Protein AF-K3X6P4-F1 (afdb_monomer)

Foldseek 3Di:
DLVVLPLVVLVVCLVPDPDCPDPVNVVSVVSSLVSVLVVLLVLLLVLLVCCVPQVQLSVLSCVQLVPDPVCSHNVNSDRDDPPDPSRDDDRDPVPDRDSDDDDDD

Solvent-accessible surface area (backbone atoms only — not comparable to full-atom values): 6526 Å² total; per-residue (Å²): 111,67,78,84,63,40,54,71,56,49,51,51,50,59,73,68,51,88,52,80,84,39,71,67,43,50,52,50,49,54,51,43,51,52,53,50,50,54,51,53,47,53,48,51,32,51,31,40,71,37,34,91,80,43,46,70,38,24,49,50,50,36,56,58,66,60,52,56,79,90,64,51,49,76,86,54,50,54,84,80,53,92,83,42,85,72,77,75,58,79,66,84,60,84,88,76,79,74,64,75,80,81,84,85,128

InterPro domains:
  IPR009080 Aminoacyl-tRNA synthetase, class Ia, anticodon-binding [SSF47323] (1-80)

Nearest PDB structures (foldseek):
  4eg3-assembly1_A  TM=8.373E-01  e=2.810E-01  Trypanosoma brucei brucei TREU927
  4eg3-assembly2_B  TM=8.363E-01  e=4.262E-01  Trypanosoma brucei brucei TREU927
  4eg1-assembly2_B  TM=7.317E-0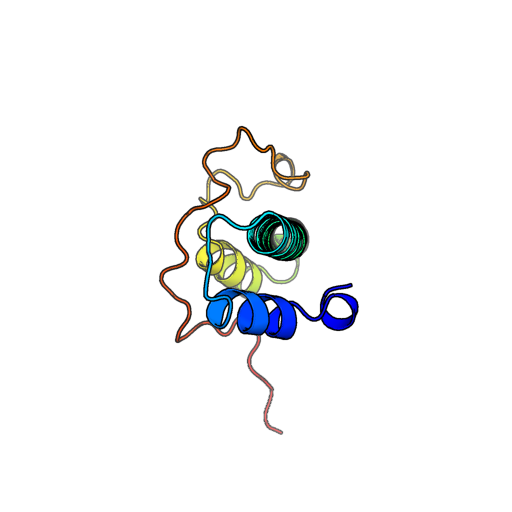1  e=2.532E-01  Trypanosoma brucei brucei TREU927

Radius of gyration: 16.17 Å; Cα contacts (8 Å, |Δi|>4): 77; chains: 1; bounding box: 44×33×37 Å

Organism: Globisporangium ultimum (strain ATCC 200006 / CBS 805.95 / DAOM BR144) (NCBI:txid431595)

Structure (mmCIF, N/CA/C/O backbone):
data_AF-K3X6P4-F1
#
_entry.id   AF-K3X6P4-F1
#
loop_
_atom_site.group_PDB
_atom_site.id
_atom_site.type_symbol
_atom_site.label_atom_id
_atom_site.label_alt_id
_atom_site.label_comp_id
_atom_site.label_asym_id
_atom_site.label_entity_id
_atom_site.label_seq_id
_atom_site.pdbx_PDB_ins_code
_atom_site.Cartn_x
_atom_site.Cartn_y
_atom_site.Cartn_z
_atom_site.occupancy
_atom_site.B_iso_or_equiv
_atom_site.auth_seq_id
_atom_site.auth_comp_id
_atom_site.auth_asym_id
_atom_site.auth_atom_id
_atom_site.pdbx_PDB_model_num
ATOM 1 N N . TYR A 1 1 ? 5.517 5.107 10.371 1.00 94.69 1 TYR A N 1
ATOM 2 C CA . TYR A 1 1 ? 4.160 5.658 10.157 1.00 94.69 1 TYR A CA 1
ATOM 3 C C . TYR A 1 1 ? 3.076 4.618 10.416 1.00 94.69 1 TYR A C 1
ATOM 5 O O . TYR A 1 1 ? 2.321 4.809 11.358 1.00 94.69 1 TYR A O 1
ATOM 13 N N . PHE A 1 2 ? 3.004 3.522 9.646 1.00 96.38 2 PHE A N 1
ATOM 14 C CA . PHE A 1 2 ? 1.934 2.517 9.782 1.00 96.38 2 PHE A CA 1
ATOM 15 C C . PHE A 1 2 ? 1.846 1.910 11.190 1.00 96.38 2 PHE A C 1
ATOM 17 O O . PHE A 1 2 ? 0.784 1.961 11.798 1.00 96.38 2 PHE A O 1
ATOM 24 N N . SER A 1 3 ? 2.972 1.445 11.752 1.00 96.75 3 SER A N 1
ATOM 25 C CA . SER A 1 3 ? 2.991 0.856 13.099 1.00 96.75 3 SER A CA 1
ATOM 26 C C . SER A 1 3 ? 2.550 1.829 14.191 1.00 96.75 3 SER A C 1
ATOM 28 O O . SER A 1 3 ? 1.795 1.437 15.061 1.00 96.75 3 SER A O 1
ATOM 30 N N . ASN A 1 4 ? 2.939 3.106 14.107 1.00 97.69 4 ASN A N 1
ATOM 31 C CA . ASN A 1 4 ? 2.543 4.127 15.087 1.00 97.69 4 ASN A CA 1
ATOM 32 C C . ASN A 1 4 ? 1.044 4.466 15.031 1.00 97.69 4 ASN A C 1
ATOM 34 O O . ASN A 1 4 ? 0.527 5.058 15.969 1.00 97.69 4 ASN A O 1
ATOM 38 N N . ASN A 1 5 ? 0.367 4.169 13.917 1.00 97.31 5 ASN A N 1
ATOM 39 C CA . ASN A 1 5 ? -1.069 4.405 13.758 1.00 97.31 5 ASN A CA 1
ATOM 40 C C . ASN A 1 5 ? -1.923 3.177 14.098 1.00 97.31 5 ASN A C 1
ATOM 42 O O . ASN A 1 5 ? -3.144 3.298 14.120 1.00 97.31 5 ASN A O 1
ATOM 46 N N . GLU A 1 6 ? -1.298 2.013 14.308 1.00 97.31 6 GLU A N 1
ATOM 47 C CA . GLU A 1 6 ? -1.935 0.769 14.759 1.00 97.31 6 GLU A CA 1
ATOM 48 C C . GLU A 1 6 ? -3.303 0.468 14.095 1.00 97.31 6 GLU A C 1
ATOM 50 O O . GLU A 1 6 ? -4.301 0.234 14.784 1.00 97.31 6 GLU A O 1
ATOM 55 N N . PRO A 1 7 ? -3.407 0.448 12.749 1.00 96.56 7 PRO A N 1
ATOM 56 C CA . PRO A 1 7 ? -4.699 0.365 12.059 1.00 96.56 7 PRO A CA 1
ATOM 57 C C . PRO A 1 7 ? -5.472 -0.930 12.346 1.00 96.56 7 PRO A C 1
ATOM 59 O O . PRO A 1 7 ? -6.696 -0.953 12.247 1.00 96.56 7 PRO A O 1
ATOM 62 N N . TRP A 1 8 ? -4.793 -2.003 12.765 1.00 96.00 8 TRP A N 1
ATOM 63 C CA . TRP A 1 8 ? -5.445 -3.232 13.231 1.00 96.00 8 TRP A CA 1
ATOM 64 C C . TRP A 1 8 ? -6.245 -3.030 14.529 1.00 96.00 8 TRP A C 1
ATOM 66 O O . TRP A 1 8 ? -7.251 -3.712 14.734 1.00 96.00 8 TRP A O 1
ATOM 76 N N . ILE A 1 9 ? -5.835 -2.092 15.394 1.00 96.94 9 ILE A N 1
ATOM 77 C CA . ILE A 1 9 ? -6.581 -1.713 16.601 1.00 96.94 9 ILE A CA 1
ATOM 78 C C . ILE A 1 9 ? -7.799 -0.882 16.209 1.00 96.94 9 ILE A C 1
ATOM 80 O O . ILE A 1 9 ? -8.903 -1.210 16.641 1.00 96.94 9 ILE A O 1
ATOM 84 N N . LEU A 1 10 ? -7.625 0.113 15.333 1.00 95.44 10 LEU A N 1
ATOM 85 C CA . LEU A 1 10 ? -8.730 0.927 14.810 1.00 95.44 10 LEU A CA 1
ATOM 86 C C . LEU A 1 10 ? -9.798 0.053 14.136 1.00 95.44 10 LEU A C 1
ATOM 88 O O . LEU A 1 10 ? -10.982 0.159 14.444 1.00 95.44 10 LEU A O 1
ATOM 92 N N . ALA A 1 11 ? -9.379 -0.894 13.292 1.00 95.25 11 ALA A N 1
ATOM 93 C CA . ALA A 1 11 ? -10.278 -1.848 12.647 1.00 95.25 11 ALA A CA 1
ATOM 94 C C . ALA A 1 11 ? -10.993 -2.763 13.659 1.00 95.25 11 ALA A C 1
ATOM 96 O O . ALA A 1 11 ? -12.173 -3.080 13.497 1.00 95.25 11 ALA A O 1
ATOM 97 N N . LYS A 1 12 ? -10.304 -3.192 14.727 1.00 96.25 12 LYS A N 1
ATOM 98 C CA . LYS A 1 12 ? -10.918 -3.975 15.811 1.00 96.25 12 LYS A CA 1
ATOM 99 C C . LYS A 1 12 ? -11.957 -3.155 16.580 1.00 96.25 12 LYS A C 1
ATOM 101 O O . LYS A 1 12 ? -13.013 -3.696 16.897 1.00 96.25 12 LYS A O 1
ATOM 106 N N . GLN A 1 13 ? -11.677 -1.886 16.868 1.00 94.62 13 GLN A N 1
ATOM 107 C CA . GLN A 1 13 ? -12.613 -0.979 17.538 1.00 94.62 13 GLN A CA 1
ATOM 108 C C . GLN A 1 13 ? -13.854 -0.724 16.679 1.00 94.62 13 GLN A C 1
ATOM 110 O O . GLN A 1 13 ? -14.964 -0.875 17.178 1.00 94.62 13 GLN A O 1
ATOM 115 N N . LEU A 1 14 ? -13.676 -0.442 15.384 1.00 94.19 14 LEU A N 1
ATOM 116 C CA . LEU A 1 14 ? -14.780 -0.252 14.439 1.00 94.19 14 LEU A CA 1
ATOM 117 C C . LEU A 1 14 ? -15.678 -1.481 14.338 1.00 94.19 14 LEU A C 1
ATOM 119 O O . LEU A 1 14 ? -16.892 -1.358 14.456 1.00 94.19 14 LEU A O 1
ATOM 123 N N . ARG A 1 15 ? -15.088 -2.676 14.210 1.00 92.12 15 ARG A N 1
ATOM 124 C CA . ARG A 1 15 ? -15.841 -3.939 14.169 1.00 92.12 15 ARG A CA 1
ATOM 125 C C . ARG A 1 15 ? -16.663 -4.186 15.438 1.00 92.12 15 ARG A C 1
ATOM 127 O O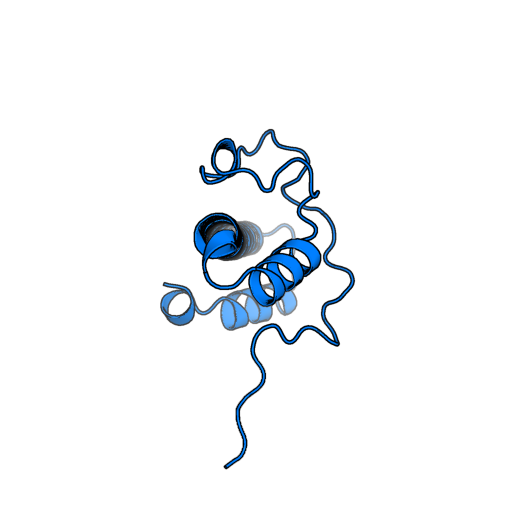 . ARG A 1 15 ? -17.712 -4.814 15.370 1.00 92.12 15 ARG A O 1
ATOM 134 N N . ASN A 1 16 ? -16.164 -3.744 16.590 1.00 92.38 16 ASN A N 1
ATOM 135 C CA . ASN A 1 16 ? -16.813 -3.953 17.883 1.00 92.38 16 ASN A CA 1
ATOM 136 C C . ASN A 1 16 ? -17.789 -2.825 18.259 1.00 92.38 16 ASN A C 1
ATOM 138 O O . ASN A 1 16 ? -18.511 -2.952 19.250 1.00 92.38 16 ASN A O 1
ATOM 142 N N . SER A 1 17 ? -17.791 -1.719 17.512 1.00 87.69 17 SER A N 1
ATOM 143 C CA . SER A 1 17 ? -18.690 -0.595 17.746 1.00 87.69 17 SER A CA 1
ATOM 144 C C . SER A 1 17 ? -20.128 -1.012 17.437 1.00 87.69 17 SER A C 1
ATOM 146 O O . SER A 1 17 ? -20.417 -1.536 16.364 1.00 87.69 17 SER A O 1
ATOM 148 N N . ARG A 1 18 ? -21.029 -0.819 18.406 1.00 82.50 18 ARG A N 1
ATOM 149 C CA . ARG A 1 18 ? -22.440 -1.227 18.295 1.00 82.50 18 ARG A CA 1
ATOM 150 C C . ARG A 1 18 ? -23.284 -0.241 17.492 1.00 82.50 18 ARG A C 1
ATOM 152 O O . ARG A 1 18 ? -24.315 -0.641 16.965 1.00 82.50 18 ARG A O 1
ATOM 159 N N . ASP A 1 19 ? -22.858 1.020 17.428 1.00 89.31 19 ASP A N 1
ATOM 160 C CA . ASP A 1 19 ? -23.599 2.095 16.774 1.00 89.31 19 ASP A CA 1
ATOM 161 C C . ASP A 1 19 ? -22.785 2.687 15.610 1.00 89.31 19 ASP A C 1
ATOM 163 O O . ASP A 1 19 ? -21.869 3.484 15.841 1.00 89.31 19 ASP A O 1
ATOM 167 N N . PRO A 1 20 ? -23.104 2.317 14.357 1.00 83.81 20 PRO A N 1
ATOM 168 C CA . PRO A 1 20 ? -22.424 2.844 13.180 1.00 83.81 20 PRO A CA 1
ATOM 169 C C . PRO A 1 20 ? -22.753 4.318 12.895 1.00 83.81 20 PRO A C 1
ATOM 171 O O . PRO A 1 20 ? -22.011 4.976 12.168 1.00 83.81 20 PRO A O 1
ATOM 174 N N . SER A 1 21 ? -23.837 4.863 13.461 1.00 88.31 21 SER A N 1
ATOM 175 C CA . SER A 1 21 ? -24.228 6.260 13.248 1.00 88.31 21 SER A CA 1
ATOM 176 C C . SER A 1 21 ? -23.576 7.223 14.245 1.00 88.31 21 SER A C 1
ATOM 178 O O . SER A 1 21 ? -23.629 8.437 14.030 1.00 88.31 21 SER A O 1
ATOM 180 N N . SER A 1 22 ? -22.953 6.712 15.311 1.00 92.25 22 SER A N 1
ATOM 181 C CA . SER A 1 22 ? -22.291 7.527 16.332 1.00 92.25 22 SER A CA 1
ATOM 182 C C . SER A 1 22 ? -21.146 8.369 15.751 1.00 92.25 22 SER A C 1
ATOM 184 O O . SER A 1 22 ? -20.378 7.918 14.896 1.00 92.25 22 SER A O 1
ATOM 186 N N . ALA A 1 23 ? -20.981 9.593 16.262 1.00 92.50 23 ALA A N 1
ATOM 187 C CA . ALA A 1 23 ? -19.895 10.491 15.869 1.00 92.50 23 ALA A CA 1
ATOM 188 C C . ALA A 1 23 ? -18.504 9.873 16.115 1.00 92.50 23 ALA A C 1
ATOM 190 O O . ALA A 1 23 ? -17.587 10.066 15.316 1.00 92.50 23 ALA A O 1
ATOM 191 N N . GLU A 1 24 ? -18.358 9.078 17.179 1.00 90.44 24 GLU A N 1
ATOM 192 C CA . GLU A 1 24 ? -17.115 8.365 17.487 1.00 90.44 24 GLU A CA 1
ATOM 193 C C . GLU A 1 24 ? -16.800 7.294 16.434 1.00 90.44 24 GLU A C 1
ATOM 195 O O . GLU A 1 24 ? -15.656 7.178 15.993 1.00 90.44 24 GLU A O 1
ATOM 200 N N . HIS A 1 25 ? -17.819 6.555 15.975 1.00 92.31 25 HIS A N 1
ATOM 201 C CA . HIS A 1 25 ? -17.670 5.556 14.913 1.00 92.31 25 HIS A CA 1
ATOM 202 C C . HIS A 1 25 ? -17.192 6.213 13.615 1.00 92.31 25 HIS A C 1
ATOM 204 O O . HIS A 1 25 ? -16.224 5.762 13.005 1.00 92.31 25 HIS A O 1
ATOM 210 N N . GLN A 1 26 ? -17.812 7.330 13.230 1.00 93.19 26 GLN A N 1
ATOM 211 C CA . GLN A 1 26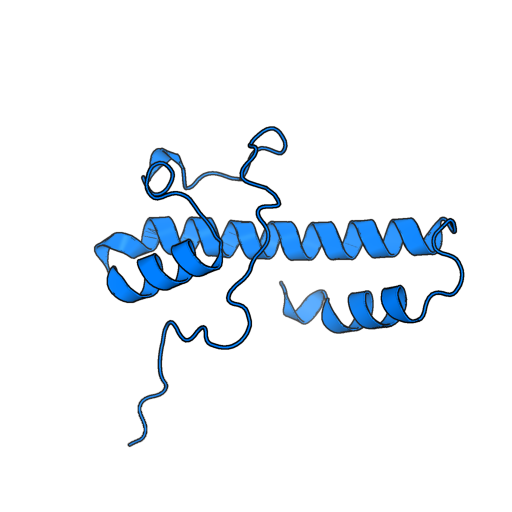 ? -17.420 8.075 12.033 1.00 93.19 26 GLN A CA 1
ATOM 212 C C . GLN A 1 26 ? -15.995 8.638 12.135 1.00 93.19 26 GLN A C 1
ATOM 214 O O . GLN A 1 26 ? -15.255 8.623 11.150 1.00 93.19 26 GLN A O 1
ATOM 219 N N . ALA A 1 27 ? -15.586 9.126 13.311 1.00 93.75 27 ALA A N 1
ATOM 220 C CA . ALA A 1 27 ? -14.229 9.618 13.537 1.00 93.75 27 ALA A CA 1
ATOM 221 C C . ALA A 1 27 ? -13.185 8.492 13.430 1.00 93.75 27 ALA A C 1
ATOM 223 O O . ALA A 1 27 ? -12.157 8.666 12.770 1.00 93.75 27 ALA A O 1
ATOM 224 N N . LEU A 1 28 ? -13.468 7.324 14.018 1.00 94.88 28 LEU A N 1
ATOM 225 C CA . LEU A 1 28 ? -12.622 6.133 13.899 1.00 94.88 28 LEU A CA 1
ATOM 226 C C . LEU A 1 28 ? -12.512 5.659 12.446 1.00 94.88 28 LEU A C 1
ATOM 228 O O . LEU A 1 28 ? -11.405 5.380 11.984 1.00 94.88 28 LEU A O 1
ATOM 232 N N . GLN A 1 29 ? -13.633 5.623 11.720 1.00 94.81 29 GLN A N 1
ATOM 233 C CA . GLN A 1 29 ? -13.686 5.223 10.313 1.00 94.81 29 GLN A CA 1
ATOM 234 C C . GLN A 1 29 ? -12.826 6.155 9.457 1.00 94.81 29 GLN A C 1
ATOM 236 O O . GLN A 1 29 ? -11.899 5.698 8.795 1.00 94.81 29 GLN A O 1
ATOM 241 N N . LYS A 1 30 ? -13.027 7.474 9.577 1.00 95.19 30 LYS A N 1
ATOM 242 C CA . LYS A 1 30 ? -12.209 8.477 8.875 1.00 95.19 30 LYS A CA 1
ATOM 243 C C . LYS A 1 30 ? -10.722 8.321 9.174 1.00 95.19 30 LYS A C 1
ATOM 245 O O . LYS A 1 30 ? -9.893 8.475 8.274 1.00 95.19 30 LYS A O 1
ATOM 250 N N . ARG A 1 31 ? -10.357 8.024 10.427 1.00 95.44 31 ARG A N 1
ATOM 251 C CA . ARG A 1 31 ? -8.953 7.829 10.802 1.00 95.44 31 ARG A CA 1
ATOM 252 C C . ARG A 1 31 ? -8.366 6.585 10.144 1.00 95.44 31 ARG A C 1
ATOM 254 O O . ARG A 1 31 ? -7.270 6.677 9.591 1.00 95.44 31 ARG A O 1
ATOM 261 N N . LEU A 1 32 ? -9.077 5.460 10.196 1.00 96.06 32 LEU A N 1
ATOM 262 C CA . LEU A 1 32 ? -8.651 4.221 9.552 1.00 96.06 32 LEU A CA 1
ATOM 263 C C . LEU A 1 32 ? -8.494 4.420 8.039 1.00 96.06 32 LEU A C 1
ATOM 265 O O . LEU A 1 32 ? -7.437 4.097 7.501 1.00 96.06 32 LEU A O 1
ATOM 269 N N . ASP A 1 33 ? -9.491 5.022 7.390 1.00 93.38 33 ASP A N 1
ATOM 270 C CA . ASP A 1 33 ? -9.488 5.287 5.949 1.00 93.38 33 ASP A CA 1
ATOM 271 C C . ASP A 1 33 ? -8.313 6.177 5.548 1.00 93.38 33 ASP A C 1
ATOM 273 O O . ASP A 1 33 ? -7.594 5.860 4.606 1.00 93.38 33 ASP A O 1
ATOM 277 N N . THR A 1 34 ? -8.042 7.238 6.313 1.00 94.12 34 THR A N 1
ATOM 278 C CA . THR A 1 34 ? -6.903 8.133 6.054 1.00 94.12 34 THR A CA 1
ATOM 279 C C . THR A 1 34 ? -5.568 7.393 6.141 1.00 94.12 34 THR A C 1
ATOM 281 O O . THR A 1 34 ? -4.703 7.559 5.281 1.00 94.12 34 THR A O 1
ATOM 284 N N . VAL A 1 35 ? -5.376 6.574 7.182 1.00 96.31 35 VAL A N 1
ATOM 285 C CA . VAL A 1 35 ? -4.131 5.815 7.369 1.00 96.31 35 VAL A CA 1
ATOM 286 C C . VAL A 1 35 ? -3.951 4.813 6.234 1.00 96.31 35 VAL A C 1
ATOM 288 O O . VAL A 1 35 ? -2.876 4.767 5.637 1.00 96.31 35 VAL A O 1
ATOM 291 N N . LEU A 1 36 ? -4.994 4.041 5.913 1.00 93.31 36 LEU A N 1
ATOM 292 C CA . LEU A 1 36 ? -4.949 3.055 4.837 1.00 93.31 36 LEU A CA 1
ATOM 293 C C . LEU A 1 36 ? -4.696 3.719 3.485 1.00 93.31 36 LEU A C 1
ATOM 295 O O . LEU A 1 36 ? -3.784 3.290 2.781 1.00 93.31 36 LEU A O 1
ATOM 299 N N . TYR A 1 37 ? -5.411 4.798 3.174 1.00 91.75 37 TYR A N 1
ATOM 300 C CA . TYR A 1 37 ? -5.239 5.571 1.948 1.00 91.75 37 TYR A CA 1
ATOM 301 C C . TYR A 1 37 ? -3.787 6.010 1.752 1.00 91.75 37 TYR A C 1
ATOM 303 O O . TYR A 1 37 ? -3.164 5.659 0.753 1.00 91.75 37 TYR A O 1
ATOM 311 N N . LEU A 1 38 ? -3.209 6.691 2.746 1.00 93.62 38 LEU A N 1
ATOM 312 C CA . LEU A 1 38 ? -1.829 7.169 2.666 1.00 93.62 38 LEU A CA 1
ATOM 313 C C . LEU A 1 38 ? -0.832 6.020 2.514 1.00 93.62 38 LEU A C 1
ATOM 315 O O . LEU A 1 38 ? 0.162 6.149 1.803 1.00 93.62 38 LEU A O 1
ATOM 319 N N . THR A 1 39 ? -1.080 4.888 3.174 1.00 94.69 39 THR A N 1
ATOM 320 C CA . THR A 1 39 ? -0.175 3.738 3.073 1.00 94.69 39 THR A CA 1
ATOM 321 C C . THR A 1 39 ? -0.256 3.035 1.729 1.00 94.69 39 THR A C 1
ATOM 323 O O . THR A 1 39 ? 0.785 2.686 1.178 1.00 94.69 39 THR A O 1
ATOM 326 N N . ILE A 1 40 ? -1.457 2.873 1.175 1.00 92.31 40 ILE A N 1
ATOM 327 C CA . ILE A 1 40 ? -1.659 2.290 -0.151 1.00 92.31 40 ILE A CA 1
ATOM 328 C C 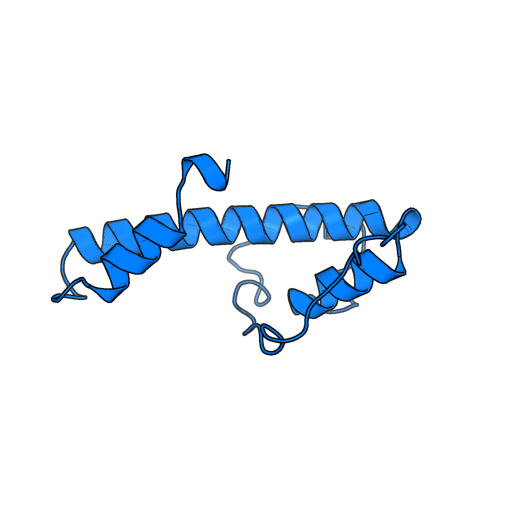. ILE A 1 40 ? -1.032 3.196 -1.211 1.00 92.31 40 ILE A C 1
ATOM 330 O O . ILE A 1 40 ? -0.292 2.706 -2.063 1.00 92.31 40 ILE A O 1
ATOM 334 N N . ASP A 1 41 ? -1.256 4.508 -1.126 1.00 92.94 41 ASP A N 1
ATOM 335 C CA . ASP A 1 41 ? -0.730 5.456 -2.106 1.00 92.94 41 ASP A CA 1
ATOM 336 C C . ASP A 1 41 ? 0.801 5.554 -2.054 1.00 92.94 41 ASP A C 1
ATOM 338 O O . ASP A 1 41 ? 1.472 5.482 -3.084 1.00 92.94 41 ASP A O 1
ATOM 342 N N . ALA A 1 42 ? 1.385 5.580 -0.851 1.00 95.06 42 ALA A N 1
ATOM 343 C CA . ALA A 1 42 ? 2.837 5.550 -0.691 1.00 95.06 42 ALA A CA 1
ATOM 344 C C . ALA A 1 42 ? 3.461 4.279 -1.296 1.00 95.06 42 ALA A C 1
ATOM 346 O O . ALA A 1 42 ? 4.505 4.352 -1.952 1.00 95.06 42 ALA A O 1
ATOM 347 N N . VAL A 1 43 ? 2.827 3.113 -1.113 1.00 94.81 43 VAL A N 1
ATOM 348 C CA . VAL A 1 43 ? 3.292 1.851 -1.713 1.00 94.81 43 VAL A CA 1
ATOM 349 C C . VAL A 1 43 ? 3.127 1.878 -3.231 1.00 94.81 43 VAL A C 1
ATOM 351 O O . VAL A 1 43 ? 4.053 1.479 -3.935 1.00 94.81 43 VAL A O 1
ATOM 354 N N . ARG A 1 44 ? 2.003 2.386 -3.748 1.00 94.56 44 ARG A N 1
ATOM 355 C CA . ARG A 1 44 ? 1.747 2.531 -5.187 1.00 94.56 44 ARG A CA 1
ATOM 356 C C . ARG A 1 44 ? 2.812 3.392 -5.863 1.00 94.56 44 ARG A C 1
ATOM 358 O O . ARG A 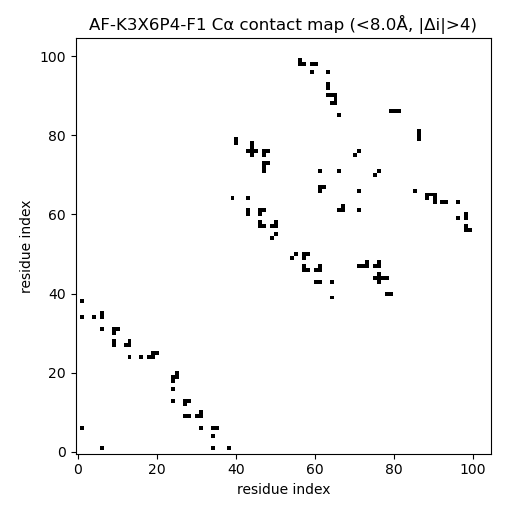1 44 ? 3.416 2.951 -6.837 1.00 94.56 44 ARG A O 1
ATOM 365 N N . MET A 1 45 ? 3.076 4.585 -5.330 1.00 95.56 45 MET A N 1
ATOM 366 C CA . MET A 1 45 ? 4.111 5.489 -5.845 1.00 95.56 45 MET A CA 1
ATOM 367 C C . MET A 1 45 ? 5.491 4.828 -5.799 1.00 95.56 45 MET A C 1
ATOM 369 O O . MET A 1 45 ? 6.209 4.819 -6.796 1.00 95.56 45 MET A O 1
ATOM 373 N N . SER A 1 46 ? 5.839 4.209 -4.666 1.00 96.56 46 SER A N 1
ATOM 374 C CA . SER A 1 46 ? 7.119 3.508 -4.510 1.00 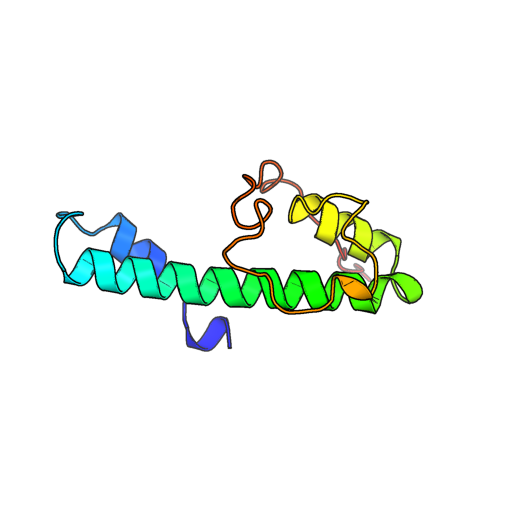96.56 46 SER A CA 1
ATOM 375 C C . SER A 1 46 ? 7.273 2.375 -5.526 1.00 96.56 46 SER A C 1
ATOM 377 O O . SER A 1 46 ? 8.335 2.224 -6.123 1.00 96.56 46 SER A O 1
ATOM 379 N N . ALA A 1 47 ? 6.211 1.601 -5.764 1.00 96.50 47 ALA A N 1
ATOM 380 C CA . ALA A 1 47 ? 6.218 0.524 -6.744 1.00 96.50 47 ALA A CA 1
ATOM 381 C C . ALA A 1 47 ? 6.396 1.051 -8.173 1.00 96.50 47 ALA A C 1
ATOM 383 O O . ALA A 1 47 ? 7.199 0.483 -8.906 1.00 96.50 47 ALA A O 1
ATOM 384 N N . ILE A 1 48 ? 5.732 2.154 -8.547 1.00 96.62 48 ILE A N 1
ATOM 385 C CA . ILE A 1 48 ? 5.916 2.798 -9.859 1.00 96.62 48 ILE A CA 1
ATOM 386 C C . ILE A 1 48 ? 7.376 3.224 -10.056 1.00 96.62 48 ILE A C 1
ATOM 388 O O . ILE A 1 48 ? 7.967 2.917 -11.091 1.00 96.62 48 ILE A O 1
ATOM 392 N N . LEU A 1 49 ? 7.969 3.882 -9.055 1.00 97.31 49 LEU A N 1
ATOM 393 C CA . LEU A 1 49 ? 9.349 4.372 -9.118 1.00 97.31 49 LEU A CA 1
ATOM 394 C C . LEU A 1 49 ? 10.388 3.243 -9.172 1.00 97.31 49 LEU A C 1
ATOM 396 O O . LEU A 1 49 ? 11.445 3.408 -9.777 1.00 97.31 49 LEU A O 1
ATOM 400 N N . LEU A 1 50 ? 10.095 2.096 -8.555 1.00 97.81 50 LEU A N 1
ATOM 401 C CA . LEU A 1 50 ? 11.002 0.947 -8.483 1.00 97.81 50 LEU A CA 1
ATOM 402 C C . LEU A 1 50 ? 10.910 -0.004 -9.686 1.00 97.81 50 LEU A C 1
ATOM 404 O O . LEU A 1 50 ? 11.720 -0.932 -9.768 1.00 97.81 50 LEU A O 1
ATOM 408 N N . GLN A 1 51 ? 9.981 0.213 -10.626 1.00 96.38 51 GLN A N 1
ATOM 409 C CA . GLN A 1 51 ? 9.837 -0.620 -11.830 1.00 96.38 51 GLN A CA 1
ATOM 410 C C . GLN A 1 51 ? 11.155 -0.863 -12.597 1.00 96.38 51 GLN A C 1
ATOM 412 O O . GLN A 1 51 ? 11.375 -2.007 -12.988 1.00 96.38 51 GLN A O 1
ATOM 417 N N . PRO A 1 52 ? 12.076 0.112 -12.771 1.00 97.25 52 PRO A N 1
ATOM 418 C CA . PRO A 1 52 ? 13.344 -0.127 -13.472 1.00 97.25 52 PRO A CA 1
ATOM 419 C C . PRO A 1 52 ? 14.334 -1.030 -12.721 1.00 97.25 52 PRO A C 1
ATOM 421 O O . PRO A 1 52 ? 15.252 -1.567 -13.332 1.00 97.25 52 PRO A O 1
ATOM 424 N N . VAL A 1 53 ? 14.186 -1.166 -11.400 1.00 97.81 53 VAL A N 1
ATOM 425 C CA . VAL A 1 53 ? 15.131 -1.892 -10.533 1.00 97.81 53 VAL A CA 1
ATOM 426 C C . VAL A 1 53 ? 14.626 -3.302 -10.227 1.00 97.81 53 VAL A C 1
ATOM 428 O O . VAL A 1 53 ? 15.394 -4.259 -10.253 1.00 97.8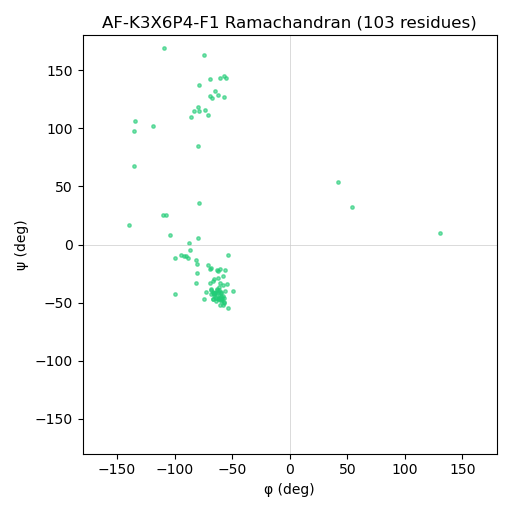1 53 VAL A O 1
ATOM 431 N N . VAL A 1 54 ? 13.329 -3.439 -9.935 1.00 96.44 54 VAL A N 1
ATOM 432 C CA . VAL A 1 54 ? 12.674 -4.705 -9.556 1.00 96.44 54 VAL A CA 1
ATOM 433 C C . VAL A 1 54 ? 11.335 -4.864 -10.300 1.00 96.44 54 VAL A C 1
ATOM 435 O O . VAL A 1 54 ? 10.264 -4.811 -9.683 1.00 96.44 54 VAL A O 1
ATOM 438 N N . PRO A 1 55 ? 11.359 -5.049 -11.633 1.00 95.56 55 PRO A N 1
ATOM 439 C CA . PRO A 1 55 ? 10.166 -4.983 -12.487 1.00 95.56 55 PRO A CA 1
ATOM 440 C C . PRO A 1 55 ? 9.120 -6.057 -12.168 1.00 95.56 55 PRO A C 1
ATOM 442 O O . PRO A 1 55 ? 7.926 -5.767 -12.097 1.00 95.56 55 PRO A O 1
ATOM 445 N N . GLU A 1 56 ? 9.542 -7.298 -11.919 1.00 94.56 56 GLU A N 1
ATOM 446 C CA . GLU A 1 56 ? 8.608 -8.398 -11.645 1.00 94.56 56 GLU A CA 1
ATOM 447 C C . GLU A 1 56 ? 7.854 -8.200 -10.324 1.00 94.56 56 GLU A C 1
ATOM 449 O O . GLU A 1 56 ? 6.631 -8.331 -10.265 1.00 94.56 56 GLU A O 1
ATOM 454 N N . SER A 1 57 ? 8.569 -7.856 -9.249 1.00 95.12 57 SER A N 1
ATOM 455 C CA . SER A 1 57 ? 7.961 -7.650 -7.931 1.00 95.12 57 SER A CA 1
ATOM 456 C C . SER A 1 57 ? 7.067 -6.414 -7.898 1.00 95.12 57 SER A C 1
ATOM 458 O O . SER A 1 57 ? 5.996 -6.457 -7.296 1.00 95.12 57 SER A O 1
ATOM 460 N N . THR A 1 58 ? 7.464 -5.325 -8.561 1.00 96.00 58 THR A N 1
ATOM 461 C CA . THR A 1 58 ? 6.646 -4.103 -8.641 1.00 96.00 58 THR A CA 1
ATOM 462 C C . THR A 1 58 ? 5.392 -4.308 -9.477 1.00 96.00 58 THR A C 1
ATOM 464 O O . THR A 1 58 ? 4.328 -3.864 -9.056 1.00 96.00 58 THR A O 1
ATOM 467 N N . THR A 1 59 ? 5.467 -5.069 -10.573 1.00 93.88 59 THR A N 1
ATOM 468 C CA . THR A 1 59 ? 4.286 -5.482 -11.351 1.00 93.88 59 THR A CA 1
ATOM 469 C C . THR A 1 59 ? 3.296 -6.237 -10.470 1.00 93.88 59 THR A C 1
ATOM 471 O O . THR A 1 59 ? 2.140 -5.837 -10.387 1.00 93.88 59 THR A O 1
ATOM 474 N N . LYS A 1 60 ? 3.765 -7.238 -9.710 1.00 92.44 60 LYS A N 1
ATOM 475 C CA . LYS A 1 60 ? 2.918 -7.980 -8.762 1.00 92.44 60 LYS A CA 1
ATOM 476 C C . LYS A 1 60 ? 2.270 -7.053 -7.726 1.00 92.44 60 LYS A C 1
ATOM 478 O O . LYS A 1 60 ? 1.087 -7.205 -7.441 1.00 92.44 60 LYS A O 1
ATOM 483 N N . ILE A 1 61 ? 3.021 -6.104 -7.155 1.00 93.62 61 ILE A N 1
ATOM 484 C CA . ILE A 1 61 ? 2.480 -5.119 -6.197 1.00 93.62 61 ILE A CA 1
ATOM 485 C C . ILE A 1 61 ? 1.392 -4.263 -6.853 1.00 93.62 61 ILE A C 1
ATOM 487 O O . ILE A 1 61 ? 0.330 -4.074 -6.268 1.00 93.62 61 ILE A O 1
ATOM 491 N N . LEU A 1 62 ? 1.627 -3.756 -8.061 1.00 92.38 62 LEU A N 1
ATOM 492 C CA . LEU A 1 62 ? 0.669 -2.906 -8.768 1.00 92.38 62 LEU A CA 1
ATOM 493 C C . LEU A 1 62 ? -0.576 -3.690 -9.213 1.00 92.38 62 LEU A C 1
ATOM 495 O O . LEU A 1 62 ? -1.676 -3.147 -9.159 1.00 92.38 62 LEU A O 1
ATOM 499 N N . ASP A 1 63 ? -0.431 -4.971 -9.564 1.00 90.81 63 ASP A N 1
ATOM 500 C CA . ASP A 1 63 ? -1.552 -5.887 -9.807 1.00 90.81 63 ASP A CA 1
ATOM 501 C C . ASP A 1 63 ? -2.356 -6.138 -8.521 1.00 90.81 63 ASP A C 1
ATOM 503 O O . ASP A 1 63 ? -3.585 -6.142 -8.542 1.00 90.81 63 ASP A O 1
ATOM 507 N N . TYR A 1 64 ? -1.676 -6.309 -7.382 1.00 90.38 64 TYR A N 1
ATOM 508 C CA . TYR A 1 64 ? -2.307 -6.455 -6.067 1.00 90.38 64 TYR A CA 1
ATOM 509 C C . TYR A 1 64 ? -3.116 -5.225 -5.660 1.00 90.38 64 TYR A C 1
ATOM 511 O O . TYR A 1 64 ? -4.225 -5.345 -5.151 1.00 90.38 64 TYR A O 1
ATOM 519 N N . LEU A 1 65 ? -2.589 -4.037 -5.941 1.00 89.62 65 LEU A N 1
ATOM 520 C CA . LEU A 1 65 ? -3.290 -2.778 -5.708 1.00 89.62 65 LEU A CA 1
ATOM 521 C C . LEU A 1 65 ? -4.327 -2.450 -6.798 1.00 89.62 65 LEU A C 1
ATOM 523 O O . LEU A 1 65 ? -4.896 -1.362 -6.770 1.00 89.62 65 LEU A O 1
ATOM 527 N N . ALA A 1 66 ? -4.570 -3.362 -7.749 1.00 88.94 66 ALA A N 1
ATOM 528 C CA . ALA A 1 66 ? -5.490 -3.194 -8.874 1.00 88.94 66 ALA A CA 1
ATOM 529 C C . ALA A 1 66 ? -5.225 -1.929 -9.720 1.00 88.94 66 ALA A C 1
ATOM 531 O O . ALA A 1 66 ? -6.143 -1.340 -10.286 1.00 88.94 66 ALA A O 1
ATOM 532 N N . VAL A 1 67 ? -3.959 -1.512 -9.833 1.00 89.25 67 VAL A N 1
ATOM 533 C CA . VAL A 1 67 ? -3.547 -0.330 -10.604 1.00 89.25 67 VAL A CA 1
ATOM 534 C C . VAL A 1 67 ? -3.497 -0.696 -12.089 1.00 89.25 67 VAL A C 1
ATOM 536 O O . VAL A 1 67 ? -2.690 -1.552 -12.458 1.00 89.25 67 VAL A O 1
ATOM 539 N N . PRO A 1 68 ? -4.289 -0.071 -12.975 1.00 89.31 68 PRO A N 1
ATOM 540 C CA . PRO A 1 68 ? -4.260 -0.381 -14.403 1.00 89.31 68 PRO A CA 1
ATOM 541 C C . PRO A 1 68 ? -2.862 -0.197 -15.021 1.00 89.31 68 PRO A C 1
ATOM 543 O O . PRO A 1 68 ? -2.169 0.750 -14.657 1.00 89.31 68 PRO A O 1
ATOM 546 N N . PRO A 1 69 ? -2.432 -1.021 -15.997 1.00 90.44 69 PRO A N 1
ATOM 547 C CA . PRO A 1 69 ? -1.133 -0.852 -16.662 1.00 90.44 69 PRO A CA 1
ATOM 548 C C . PRO A 1 69 ? -0.916 0.540 -17.274 1.00 90.44 69 PRO A C 1
ATOM 550 O O . PRO A 1 69 ? 0.193 1.065 -17.232 1.00 90.44 69 PRO A O 1
ATOM 553 N N . ALA A 1 70 ? -1.986 1.168 -17.776 1.00 91.19 70 ALA A N 1
ATOM 554 C CA . ALA A 1 70 ? -1.956 2.520 -18.335 1.00 91.19 70 ALA A CA 1
ATOM 555 C C . ALA A 1 70 ? -1.547 3.602 -17.319 1.00 91.19 70 ALA A C 1
ATOM 557 O O . ALA A 1 70 ? -1.050 4.648 -17.720 1.00 91.19 70 ALA A O 1
ATOM 558 N N . THR A 1 71 ? -1.715 3.355 -16.014 1.00 90.81 71 THR A N 1
ATOM 559 C CA . THR A 1 71 ? -1.406 4.315 -14.943 1.00 90.81 71 THR A CA 1
ATOM 560 C C . THR A 1 71 ? -0.150 3.948 -14.146 1.00 90.81 71 THR A C 1
ATOM 562 O O . THR A 1 71 ? 0.001 4.333 -12.987 1.00 90.81 71 THR A O 1
ATOM 565 N N . ARG A 1 72 ? 0.776 3.198 -14.765 1.00 93.00 72 ARG A N 1
ATOM 566 C CA . ARG A 1 72 ? 2.059 2.789 -14.161 1.00 93.00 72 ARG A CA 1
ATOM 567 C C . ARG A 1 72 ? 3.263 3.581 -14.680 1.00 93.00 72 ARG A C 1
ATOM 569 O O . ARG A 1 72 ? 4.393 3.221 -14.373 1.00 93.00 72 ARG A O 1
ATOM 576 N N . SER A 1 73 ? 3.068 4.640 -15.464 1.00 94.00 73 SER A N 1
ATOM 577 C CA . SER A 1 73 ? 4.176 5.517 -15.872 1.00 94.00 73 SER A CA 1
ATOM 578 C C . SER A 1 73 ? 4.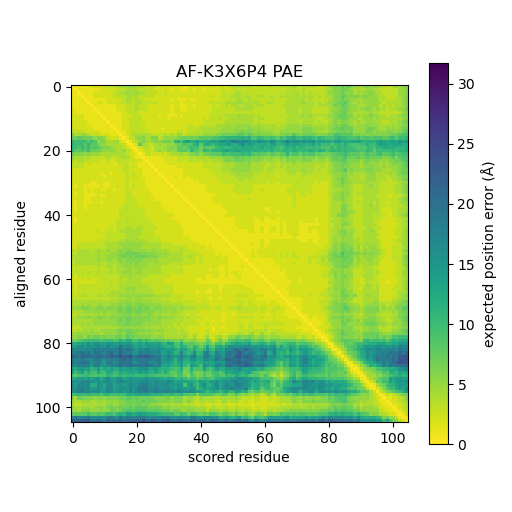629 6.426 -14.718 1.00 94.00 73 SER A C 1
ATOM 580 O O . SER A 1 73 ? 3.905 6.622 -13.740 1.00 94.00 73 SER A O 1
ATOM 582 N N . PHE A 1 74 ? 5.824 7.012 -14.841 1.00 94.62 74 PHE A N 1
ATOM 583 C CA . PHE A 1 74 ? 6.373 7.949 -13.852 1.00 94.62 74 PHE A CA 1
ATOM 584 C C . PHE A 1 74 ? 5.483 9.173 -13.601 1.00 94.62 74 PHE A C 1
ATOM 586 O O . PHE A 1 74 ? 5.498 9.711 -12.499 1.00 94.62 74 PHE A O 1
ATOM 593 N N . GLU A 1 75 ? 4.677 9.583 -14.580 1.00 93.50 75 GLU A N 1
ATOM 594 C CA . GLU A 1 75 ? 3.731 10.700 -14.447 1.00 93.50 75 GLU A CA 1
ATOM 595 C C . GLU A 1 75 ? 2.664 10.425 -13.382 1.00 93.50 75 GLU A C 1
ATOM 597 O O . GLU A 1 75 ? 2.201 11.343 -12.713 1.00 93.50 75 GLU A O 1
ATOM 602 N N . TYR A 1 76 ? 2.324 9.151 -13.168 1.00 90.75 76 TYR A N 1
ATOM 603 C CA . TYR A 1 76 ? 1.375 8.732 -12.142 1.00 90.75 76 TYR A CA 1
ATOM 604 C C . TYR A 1 76 ? 2.033 8.501 -10.777 1.00 90.75 76 TYR A C 1
ATOM 606 O O . TYR A 1 76 ? 1.338 8.148 -9.825 1.00 90.75 76 TYR A O 1
ATOM 614 N N . ALA A 1 77 ? 3.344 8.719 -10.622 1.00 92.12 77 ALA A N 1
ATOM 615 C CA . ALA A 1 77 ? 4.035 8.662 -9.330 1.00 92.12 77 ALA A CA 1
ATOM 616 C C . ALA A 1 77 ? 3.826 9.939 -8.485 1.00 92.12 77 ALA A C 1
ATOM 618 O O . ALA A 1 77 ? 4.728 10.387 -7.781 1.00 92.12 77 ALA A O 1
ATOM 619 N N . THR A 1 78 ? 2.636 10.529 -8.554 1.00 91.44 78 THR A N 1
ATOM 620 C CA . THR A 1 78 ? 2.170 11.652 -7.728 1.00 91.44 78 THR A CA 1
ATOM 621 C C . THR A 1 78 ? 1.114 11.164 -6.746 1.00 91.44 78 THR A C 1
ATOM 623 O O . THR A 1 78 ? 0.625 10.047 -6.903 1.00 91.44 78 THR A O 1
ATOM 626 N N . MET A 1 79 ? 0.724 11.980 -5.759 1.00 86.38 79 MET A N 1
ATOM 627 C CA . MET A 1 79 ? -0.397 11.615 -4.885 1.00 86.38 79 MET A CA 1
ATOM 628 C C . MET A 1 79 ? -1.658 11.322 -5.694 1.00 86.38 79 MET A C 1
ATOM 630 O O . MET A 1 79 ? -1.930 11.973 -6.708 1.00 86.38 79 MET A O 1
ATOM 634 N N . MET A 1 80 ? -2.417 10.337 -5.229 1.00 81.25 80 MET A N 1
ATOM 635 C CA . MET A 1 80 ? -3.702 10.000 -5.820 1.00 81.25 80 MET A CA 1
ATOM 636 C C . MET A 1 80 ? -4.671 11.173 -5.635 1.00 81.25 80 MET A C 1
ATOM 638 O O . MET A 1 80 ? 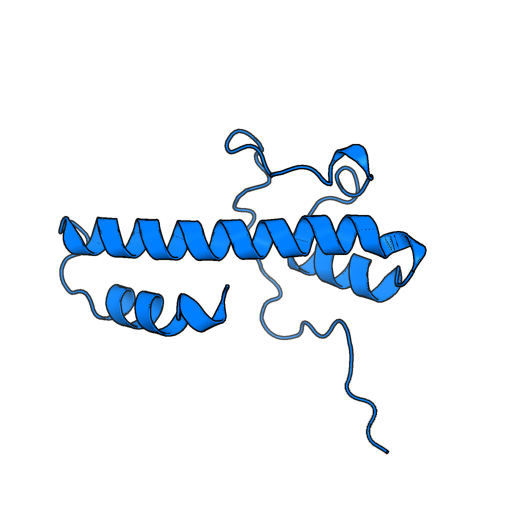-4.781 11.745 -4.548 1.00 81.25 80 MET A O 1
ATOM 642 N N . ASP A 1 81 ? -5.353 11.555 -6.710 1.00 72.94 81 ASP A N 1
ATOM 643 C CA . ASP A 1 81 ? -6.450 12.511 -6.626 1.00 72.94 81 ASP A CA 1
ATOM 644 C C . ASP A 1 81 ? -7.704 11.784 -6.124 1.00 72.94 81 ASP A C 1
ATOM 646 O O . ASP A 1 81 ? -8.017 10.689 -6.594 1.00 72.94 81 ASP A O 1
ATOM 650 N N . ALA A 1 82 ? -8.446 12.406 -5.209 1.00 63.22 82 ALA A N 1
ATOM 651 C CA . ALA A 1 82 ? -9.744 11.916 -4.758 1.00 63.22 82 ALA A CA 1
ATOM 652 C C . ALA A 1 82 ? -10.767 11.816 -5.908 1.00 63.22 82 ALA A C 1
ATOM 654 O O . ALA A 1 82 ? -11.731 11.061 -5.800 1.00 63.22 82 ALA A O 1
ATOM 655 N N . SER A 1 83 ? -10.558 12.550 -7.011 1.00 60.62 83 SER A N 1
ATOM 656 C CA . SER A 1 83 ? -11.375 12.449 -8.229 1.00 60.62 83 SER A CA 1
ATOM 657 C C . SER A 1 83 ? -10.994 11.271 -9.144 1.00 60.62 83 SER A C 1
ATOM 659 O O . SER A 1 83 ? -11.756 10.905 -10.041 1.00 60.62 83 SER A O 1
ATOM 661 N N . SER A 1 84 ? -9.834 10.643 -8.914 1.00 62.94 84 SER A N 1
ATOM 662 C CA . SER A 1 84 ? -9.379 9.487 -9.682 1.00 62.94 84 SER A CA 1
ATOM 663 C C . SER A 1 84 ? -10.185 8.252 -9.288 1.00 62.94 84 SER A C 1
ATOM 665 O O . SER A 1 84 ? -10.069 7.742 -8.173 1.00 62.94 84 SER A O 1
ATOM 667 N N . SER A 1 85 ? -10.955 7.717 -10.238 1.00 56.69 85 SER A N 1
ATOM 668 C CA . SER A 1 85 ? -11.768 6.491 -10.117 1.00 56.69 85 SER A CA 1
ATOM 669 C C . SER A 1 85 ? -11.006 5.247 -9.648 1.00 56.69 85 SER A C 1
ATOM 671 O O . SER A 1 85 ? -11.608 4.209 -9.389 1.00 56.69 85 SER A O 1
ATOM 673 N N . ASN A 1 86 ? -9.680 5.328 -9.568 1.00 56.44 86 ASN A N 1
ATOM 674 C CA . ASN A 1 86 ? -8.819 4.232 -9.154 1.00 56.44 86 ASN A CA 1
ATOM 675 C C . ASN A 1 86 ? -8.770 4.096 -7.618 1.00 56.44 86 ASN A C 1
ATOM 677 O O . ASN A 1 86 ? -8.332 3.068 -7.105 1.00 56.44 86 ASN A O 1
ATOM 681 N N . GLY A 1 87 ? -9.182 5.127 -6.868 1.00 54.91 87 GLY A N 1
ATOM 682 C CA . GLY A 1 87 ? -9.176 5.136 -5.405 1.00 54.91 87 GLY A CA 1
ATOM 683 C C . GLY A 1 87 ? -10.373 4.368 -4.858 1.00 54.91 87 GLY A C 1
ATOM 684 O O . GLY A 1 87 ? -11.407 4.960 -4.581 1.00 54.91 87 GLY A O 1
ATOM 685 N N . GLY A 1 88 ? -10.253 3.046 -4.731 1.00 56.94 88 GLY A N 1
ATOM 686 C CA . GLY A 1 88 ? -11.340 2.197 -4.222 1.00 56.94 88 GLY A CA 1
ATOM 687 C C . GLY A 1 88 ? -11.655 0.969 -5.070 1.00 56.94 88 GLY A C 1
ATOM 688 O O . GLY A 1 88 ? -12.646 0.287 -4.805 1.00 56.94 88 GLY A O 1
ATOM 689 N N . THR A 1 89 ? -10.827 0.645 -6.067 1.00 68.69 89 THR A N 1
ATOM 690 C CA . THR A 1 89 ? -10.906 -0.655 -6.739 1.00 68.69 89 THR A CA 1
ATOM 691 C C . THR A 1 89 ? -10.755 -1.777 -5.719 1.00 68.69 89 THR A C 1
ATOM 693 O O . THR A 1 89 ? -9.822 -1.798 -4.914 1.00 68.69 89 THR A O 1
ATOM 696 N N . ARG A 1 90 ? -11.718 -2.701 -5.729 1.00 69.25 90 ARG A N 1
ATOM 697 C CA . ARG A 1 90 ? -11.761 -3.818 -4.790 1.00 69.25 90 ARG A CA 1
ATOM 698 C C . ARG A 1 90 ? -10.523 -4.698 -4.990 1.00 69.25 90 ARG A C 1
ATOM 700 O O . ARG A 1 90 ? -10.196 -5.077 -6.112 1.00 69.25 90 ARG A O 1
ATOM 707 N N . ILE A 1 91 ? -9.818 -4.974 -3.894 1.00 75.38 91 ILE A N 1
ATOM 708 C CA . ILE A 1 91 ? -8.651 -5.859 -3.889 1.00 75.38 91 ILE A CA 1
ATOM 709 C C . ILE A 1 91 ? -9.156 -7.292 -3.728 1.00 75.38 91 ILE A C 1
ATOM 711 O O . ILE A 1 91 ? -9.627 -7.689 -2.660 1.00 75.38 91 ILE A O 1
ATOM 715 N N . ASP A 1 92 ? -9.044 -8.072 -4.798 1.00 70.44 92 ASP A N 1
ATOM 716 C CA . ASP A 1 92 ? -9.685 -9.386 -4.903 1.00 70.44 92 ASP A CA 1
ATOM 717 C C . ASP A 1 92 ? -8.719 -10.549 -4.599 1.00 70.44 92 ASP A C 1
ATOM 719 O O . ASP A 1 92 ? -9.138 -11.688 -4.391 1.00 70.44 92 ASP A O 1
ATOM 723 N N . ASN A 1 93 ? -7.414 -10.275 -4.527 1.00 68.31 93 ASN A N 1
ATOM 724 C CA . ASN A 1 93 ? -6.332 -11.267 -4.465 1.00 68.31 93 ASN A CA 1
ATOM 725 C C . ASN A 1 93 ? -5.604 -11.337 -3.104 1.00 68.31 93 ASN A C 1
ATOM 727 O O . ASN A 1 93 ? -4.472 -11.814 -3.017 1.00 68.31 93 ASN A O 1
ATOM 731 N N . ALA A 1 94 ? -6.275 -10.950 -2.014 1.00 65.25 94 ALA A N 1
ATOM 732 C CA . ALA A 1 94 ? -5.711 -10.857 -0.657 1.00 65.25 94 ALA A CA 1
ATOM 733 C C . ALA A 1 94 ? -5.064 -12.146 -0.096 1.00 65.25 94 ALA A C 1
ATOM 735 O O . ALA A 1 94 ? -4.265 -12.076 0.833 1.00 65.25 94 ALA A O 1
ATOM 736 N N . ARG A 1 95 ? -5.405 -13.335 -0.613 1.00 64.88 95 ARG A N 1
ATOM 737 C CA . ARG A 1 95 ? -5.013 -14.621 0.000 1.00 64.88 95 ARG A CA 1
ATOM 738 C C . ARG A 1 95 ? -3.697 -15.233 -0.497 1.00 64.88 95 ARG A C 1
ATOM 740 O O . ARG A 1 95 ? -3.255 -16.205 0.104 1.00 64.88 95 ARG A O 1
ATOM 747 N N . SER A 1 96 ? -3.076 -14.729 -1.566 1.00 67.06 96 SER A N 1
ATOM 748 C CA . SER A 1 96 ? -1.911 -15.401 -2.189 1.00 67.06 96 SER A CA 1
ATOM 749 C C . SER A 1 96 ? -0.793 -14.463 -2.653 1.00 67.06 96 SER A C 1
ATOM 751 O O . SER A 1 96 ? 0.083 -14.853 -3.424 1.00 67.06 96 SER A O 1
ATOM 753 N N . PHE A 1 97 ? -0.787 -13.222 -2.174 1.00 81.38 97 PHE A N 1
ATOM 754 C CA . PHE A 1 97 ? 0.169 -12.230 -2.639 1.00 81.38 97 PHE A CA 1
ATOM 755 C C . PHE A 1 97 ? 1.530 -12.328 -1.928 1.00 81.38 97 PHE A C 1
ATOM 757 O O . PHE A 1 97 ? 1.641 -12.056 -0.734 1.00 81.38 97 PHE A O 1
ATOM 764 N N . VAL A 1 98 ? 2.584 -12.665 -2.681 1.00 86.94 98 VAL A N 1
ATOM 765 C CA . VAL A 1 98 ? 3.985 -12.614 -2.226 1.00 86.94 98 VAL A CA 1
ATOM 766 C C . VAL A 1 98 ? 4.853 -11.963 -3.306 1.00 86.94 98 VAL A C 1
ATOM 768 O O . VAL A 1 98 ? 5.154 -12.574 -4.330 1.00 86.94 98 VAL A O 1
ATOM 771 N N . ALA A 1 99 ? 5.282 -10.719 -3.076 1.00 89.38 99 ALA A N 1
ATOM 772 C CA . ALA A 1 99 ? 6.175 -10.004 -3.997 1.00 89.38 99 ALA A CA 1
ATOM 773 C C . ALA A 1 99 ? 7.658 -10.378 -3.827 1.00 89.38 99 ALA A C 1
ATOM 775 O O . ALA A 1 99 ? 8.405 -10.389 -4.806 1.00 89.38 99 ALA A O 1
ATOM 776 N N . PHE A 1 100 ? 8.071 -10.685 -2.593 1.00 91.44 100 PHE A N 1
ATOM 777 C CA . PHE A 1 100 ? 9.458 -10.968 -2.222 1.00 91.44 100 PHE A CA 1
ATOM 778 C C . PHE A 1 100 ? 9.511 -12.207 -1.314 1.00 91.44 100 PHE A C 1
ATOM 780 O O . PHE A 1 100 ? 9.243 -12.097 -0.115 1.00 91.44 100 PHE A O 1
ATOM 787 N N . PRO A 1 101 ? 9.799 -13.402 -1.858 1.00 90.56 101 PRO A N 1
ATOM 788 C CA . PRO A 1 101 ? 9.925 -14.608 -1.049 1.00 90.56 101 PRO A CA 1
ATOM 789 C C . PRO A 1 101 ? 11.187 -14.547 -0.179 1.00 90.56 101 PRO A C 1
ATOM 791 O O . PRO A 1 101 ? 12.240 -14.073 -0.607 1.00 90.56 101 PRO A O 1
ATOM 794 N N . LYS A 1 102 ? 11.096 -15.053 1.055 1.00 91.56 102 LYS A N 1
ATOM 795 C CA . LYS A 1 102 ? 12.256 -15.176 1.944 1.00 91.56 102 LYS A CA 1
ATOM 796 C C . LYS A 1 102 ? 13.196 -16.252 1.401 1.00 91.56 102 LYS A C 1
ATOM 798 O O . LYS A 1 102 ? 12.770 -17.384 1.189 1.00 91.56 102 LYS A O 1
ATOM 803 N N . LEU A 1 103 ? 14.476 -15.922 1.238 1.00 91.44 103 LEU A N 1
ATOM 804 C CA . LEU A 1 103 ? 15.499 -16.919 0.930 1.00 91.44 103 LEU A CA 1
ATOM 805 C C . LEU A 1 103 ? 15.732 -17.782 2.175 1.00 91.44 103 LEU A C 1
ATOM 807 O O . LEU A 1 103 ? 16.216 -17.293 3.199 1.00 91.44 103 LEU A O 1
ATOM 811 N N . LEU A 1 104 ? 15.339 -19.050 2.097 1.00 84.50 104 LEU A N 1
ATOM 812 C CA . LEU A 1 104 ? 15.732 -20.060 3.070 1.00 84.50 104 LEU A CA 1
ATOM 813 C C . LEU A 1 104 ? 17.160 -20.477 2.707 1.00 84.50 104 LEU A C 1
ATOM 815 O O . LEU A 1 104 ? 17.395 -20.957 1.600 1.00 84.50 104 LEU A O 1
ATOM 819 N N . LYS A 1 105 ? 18.104 -20.184 3.601 1.00 62.66 105 LYS A N 1
ATOM 820 C CA . LYS A 1 105 ? 19.459 -20.736 3.549 1.00 62.66 105 LYS A CA 1
ATOM 821 C C . LYS A 1 105 ? 19.483 -22.061 4.287 1.00 62.66 105 LYS A C 1
ATOM 823 O O . LYS A 1 105 ? 18.780 -22.136 5.321 1.00 62.66 105 LYS A O 1
#

Secondary structure (DSSP, 8-state):
-HHHH-HHHHHHHHHH-S-TTSHHHHHHHHHHHHHHHHHHHHHHHHHHHHTTTSHHHHHHHHHHTT--GGG-SGGG-SPPPTT-TTTT-----TTS--SS-----

pLDDT: mean 88.31, std 11.24, range [54.91, 97.81]

Mean predicted aligned error: 5.41 Å

Sequence (105 aa):
YFSNNEPWILAKQLRNSRDPSSAEHQALQKRLDTVLYLTIDAVRMSAILLQPVVPESTTKILDYLAVPPATRSFEYATMMDASSSNGGTRIDNARSFVAFPKLLK